Protein 3TVQ (pdb70)

Structure (mmCIF, N/CA/C/O backbone):
data_3TVQ
#
_entry.id   3TVQ
#
_cell.length_a   72.455
_cell.length_b   105.011
_cell.length_c   51.088
_cell.angle_alpha   90.00
_cell.angle_beta   90.00
_cell.angle_gamma   90.00
#
_symmetry.space_group_name_H-M   'C 2 2 21'
#
loop_
_entity.id
_entity.type
_entity.pdbx_description
1 polymer 'Multifunctional cyclase-dehydratase-3-O-methyl transferase tcmN'
2 non-polymer (2R,3R)-2-(3,4-DIHYDROXYPHENYL)-3,5,7-TRIHYDROXY-2,3-DIHYDRO-4H-CHROMEN-4-ONE
3 water water
#
loop_
_atom_site.group_PDB
_atom_site.id
_atom_site.type_symbol
_atom_site.label_atom_id
_atom_site.label_alt_id
_atom_site.label_comp_id
_atom_site.label_asym_id
_atom_site.label_entity_id
_atom_site.label_seq_id
_atom_site.pdbx_PDB_ins_code
_atom_site.Cartn_x
_atom_site.Cartn_y
_atom_site.Cartn_z
_atom_site.occupancy
_atom_site.B_iso_or_equiv
_atom_site.auth_seq_id
_atom_site.auth_comp_id
_atom_site.auth_asym_id
_atom_site.auth_atom_id
_atom_site.pdbx_PDB_model_num
ATOM 1 N N . MET A 1 1 ? 58.618 9.041 44.566 1.00 56.94 1 MET A N 1
ATOM 2 C CA . MET A 1 1 ? 57.212 9.380 44.205 1.00 56.47 1 MET A CA 1
ATOM 3 C C . MET A 1 1 ? 57.144 9.966 42.797 1.00 54.07 1 MET A C 1
ATOM 4 O O . MET A 1 1 ? 56.342 9.528 41.970 1.00 54.84 1 MET A O 1
ATOM 9 N N . ALA A 1 2 ? 57.991 10.956 42.532 1.00 49.65 2 ALA A N 1
ATOM 10 C CA . ALA A 1 2 ? 58.034 11.603 41.225 1.00 45.09 2 ALA A CA 1
ATOM 11 C C . ALA A 1 2 ? 59.451 11.555 40.664 1.00 41.41 2 ALA A C 1
ATOM 12 O O . ALA A 1 2 ? 60.399 11.235 41.383 1.00 41.81 2 ALA A O 1
ATOM 14 N N . ALA A 1 3 ? 59.592 11.874 39.381 1.00 35.64 3 ALA A N 1
ATOM 15 C CA . ALA A 1 3 ? 60.896 11.863 38.728 1.00 31.07 3 ALA A CA 1
ATOM 16 C C . ALA A 1 3 ? 61.288 13.270 38.285 1.00 26.97 3 ALA A C 1
ATOM 17 O O . ALA A 1 3 ? 60.430 14.106 38.019 1.00 25.17 3 ALA A O 1
ATOM 19 N N . ARG A 1 4 ? 62.589 13.526 38.196 1.00 25.87 4 ARG A N 1
ATOM 20 C CA . ARG A 1 4 ? 63.061 14.8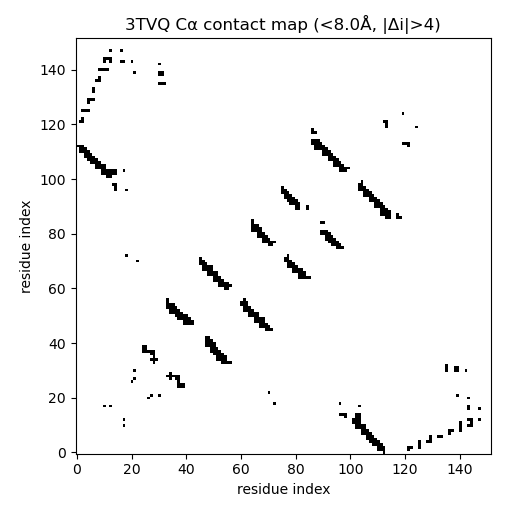48 37.805 1.00 25.20 4 ARG A CA 1
ATOM 21 C C . ARG A 1 4 ? 64.455 14.820 37.198 1.00 22.85 4 ARG A C 1
ATOM 22 O O . ARG A 1 4 ? 65.299 14.010 37.585 1.00 21.47 4 ARG A O 1
ATOM 30 N N . THR A 1 5 ? 64.682 15.698 36.225 1.00 20.19 5 THR A N 1
ATOM 31 C CA . THR A 1 5 ? 65.991 15.828 35.599 1.00 18.91 5 THR A CA 1
ATOM 32 C C . THR A 1 5 ? 66.337 17.307 35.751 1.00 18.58 5 THR A C 1
ATOM 33 O O . THR A 1 5 ? 65.446 18.160 35.790 1.00 18.69 5 THR A O 1
ATOM 37 N N . ASP A 1 6 ? 67.625 17.611 35.849 1.00 17.79 6 ASP A N 1
ATOM 38 C CA . ASP A 1 6 ? 68.069 18.984 36.028 1.00 18.84 6 ASP A CA 1
ATOM 39 C C . ASP A 1 6 ? 69.460 19.069 35.420 1.00 19.07 6 ASP A C 1
ATOM 40 O O . ASP A 1 6 ? 70.431 18.591 36.012 1.00 18.22 6 ASP A O 1
ATOM 45 N N . ASN A 1 7 ? 69.546 19.668 34.237 1.00 17.58 7 ASN A N 1
ATOM 46 C CA . ASN A 1 7 ? 70.816 19.796 33.533 1.00 17.78 7 ASN A CA 1
ATOM 47 C C . ASN A 1 7 ? 71.090 21.216 33.083 1.00 16.18 7 ASN A C 1
ATOM 48 O O . ASN A 1 7 ? 70.183 21.931 32.665 1.00 16.56 7 ASN A O 1
ATOM 53 N N . SER A 1 8 ? 72.354 21.611 33.150 1.00 16.73 8 SER A N 1
ATOM 54 C CA . SER A 1 8 ? 72.749 22.952 32.754 1.00 17.68 8 SER A CA 1
ATOM 55 C C . SER A 1 8 ? 73.951 22.928 31.827 1.00 16.06 8 SER A C 1
ATOM 56 O O . SER A 1 8 ? 74.720 21.968 31.799 1.00 18.74 8 SER A O 1
ATOM 59 N N . ILE A 1 9 ? 74.100 23.996 31.056 1.00 16.10 9 ILE A N 1
ATOM 60 C CA . ILE A 1 9 ? 75.247 24.136 30.174 1.00 15.87 9 ILE A CA 1
ATOM 61 C C . ILE A 1 9 ? 75.403 25.616 29.878 1.00 15.71 9 ILE A C 1
ATOM 62 O O . ILE A 1 9 ? 74.424 26.359 29.849 1.00 16.89 9 ILE A O 1
ATOM 67 N N . VAL A 1 10 ? 76.639 26.054 29.686 1.00 15.63 10 VAL A N 1
ATOM 68 C CA . VAL A 1 10 ? 76.879 27.452 29.371 1.00 15.57 10 VAL A CA 1
ATOM 69 C C . VAL A 1 10 ? 77.162 27.564 27.880 1.00 15.15 10 VAL A C 1
ATOM 70 O O . VAL A 1 10 ? 77.993 26.831 27.344 1.00 17.47 10 VAL A O 1
ATOM 74 N N . VAL A 1 11 ? 76.435 28.454 27.212 1.00 15.10 11 VAL A N 1
ATOM 75 C CA . VAL A 1 11 ? 76.630 28.696 25.784 1.00 15.43 11 VAL A CA 1
ATOM 76 C C . VAL A 1 11 ? 77.373 30.025 25.682 1.00 16.38 11 VAL A C 1
ATOM 77 O O . VAL A 1 11 ? 76.918 31.042 26.208 1.00 17.06 11 VAL A O 1
ATOM 81 N N . ASN A 1 12 ? 78.527 30.018 25.024 1.00 17.38 12 ASN A N 1
ATOM 82 C CA . ASN A 1 12 ? 79.310 31.243 24.892 1.00 18.92 12 ASN A CA 1
ATOM 83 C C . ASN A 1 12 ? 78.732 32.170 23.824 1.00 18.69 12 ASN A C 1
ATOM 84 O O . ASN A 1 12 ? 79.328 32.379 22.764 1.00 19.64 12 ASN A O 1
ATOM 89 N N . ALA A 1 13 ? 77.557 32.717 24.117 1.00 19.51 13 ALA A N 1
ATOM 90 C CA . ALA A 1 13 ? 76.863 33.628 23.214 1.00 18.99 13 ALA A CA 1
ATOM 91 C C . ALA A 1 13 ? 75.887 34.464 24.035 1.00 19.15 13 ALA A C 1
ATOM 92 O O . ALA A 1 13 ? 75.524 34.080 25.146 1.00 19.72 13 ALA A O 1
ATOM 94 N N . PRO A 1 14 ? 75.457 35.620 23.499 1.00 20.80 14 PRO A N 1
ATOM 95 C CA . PRO A 1 14 ? 74.519 36.519 24.182 1.00 19.40 14 PRO A CA 1
ATOM 96 C C . PRO A 1 14 ? 73.136 35.907 24.373 1.00 19.62 14 PRO A C 1
ATOM 97 O O . PRO A 1 14 ? 72.726 35.013 23.626 1.00 16.59 14 PRO A O 1
ATOM 101 N N . PHE A 1 15 ? 72.412 36.407 25.369 1.00 17.94 15 PHE A N 1
ATOM 102 C CA . PHE A 1 15 ? 71.075 35.911 25.652 1.00 18.57 15 PHE A CA 1
ATOM 103 C C . PHE A 1 15 ? 70.153 35.926 24.443 1.00 17.64 15 PHE A C 1
ATOM 104 O O . PHE A 1 15 ? 69.498 34.929 24.151 1.00 17.42 15 PHE A O 1
ATOM 112 N N . GLU A 1 16 ? 70.092 37.062 23.753 1.00 17.50 16 GLU A N 1
ATOM 113 C CA . GLU A 1 16 ? 69.215 37.216 22.597 1.00 17.91 16 GLU A CA 1
ATOM 114 C C . GLU A 1 16 ? 69.330 36.062 21.605 1.00 17.86 16 GLU A C 1
ATOM 115 O O . GLU A 1 16 ? 68.323 35.469 21.217 1.00 16.83 16 GLU A O 1
ATOM 121 N N . LEU A 1 17 ? 70.555 35.740 21.200 1.00 17.69 17 LEU A N 1
ATOM 122 C CA . LEU A 1 17 ? 70.767 34.656 20.251 1.00 16.93 17 LEU A CA 1
ATOM 123 C C . LEU A 1 17 ? 70.394 33.301 20.839 1.00 14.99 17 LEU A C 1
ATOM 124 O O . LEU A 1 17 ? 69.701 32.520 20.201 1.00 16.27 17 LEU A O 1
ATOM 129 N N . VAL A 1 18 ? 70.856 33.023 22.053 1.00 14.90 18 VAL A N 1
ATOM 130 C CA . VAL A 1 18 ? 70.563 31.747 22.702 1.00 14.17 18 VAL A CA 1
ATOM 131 C C . VAL A 1 18 ? 69.052 31.573 22.823 1.00 15.72 18 VAL A C 1
ATOM 132 O O . VAL A 1 18 ? 68.516 30.497 22.545 1.00 14.52 18 VAL A O 1
ATOM 136 N N . TRP A 1 19 ? 68.366 32.645 23.215 1.00 14.60 19 TRP A N 1
ATOM 137 C CA . TRP A 1 19 ? 66.915 32.607 23.353 1.00 14.61 19 TRP A CA 1
ATOM 138 C C . TRP A 1 19 ? 66.215 32.402 22.010 1.00 14.17 19 TRP A C 1
ATOM 139 O O . TRP A 1 19 ? 65.337 31.545 21.884 1.00 14.63 19 TRP A O 1
ATOM 150 N N . ASP A 1 20 ? 66.600 33.181 21.002 1.00 14.94 20 ASP A N 1
ATOM 151 C CA . ASP A 1 20 ? 65.964 33.071 19.690 1.00 15.73 20 ASP A CA 1
ATOM 152 C C . ASP A 1 20 ? 66.151 31.716 19.007 1.00 14.36 20 ASP A C 1
ATOM 153 O O . ASP A 1 20 ? 65.229 31.206 18.373 1.00 14.43 20 ASP A O 1
ATOM 158 N N . VAL A 1 21 ? 67.339 31.138 19.127 1.00 13.07 21 VAL A N 1
ATOM 159 C CA . VAL A 1 21 ? 67.594 29.834 18.522 1.00 12.78 21 VAL A CA 1
ATOM 160 C C . VAL A 1 21 ? 66.802 28.727 19.223 1.00 14.02 21 VAL A C 1
ATOM 161 O O . VAL A 1 21 ? 66.078 27.969 18.577 1.00 13.33 21 VAL A O 1
ATOM 165 N N . THR A 1 22 ? 66.931 28.641 20.546 1.00 13.21 22 THR A N 1
ATOM 166 C CA . THR A 1 22 ? 66.256 27.586 21.296 1.00 12.60 22 THR A CA 1
ATOM 167 C C . THR A 1 22 ? 64.735 27.649 21.318 1.00 12.48 22 THR A C 1
ATOM 168 O O . THR A 1 22 ? 64.076 26.634 21.554 1.00 14.57 22 THR A O 1
ATOM 172 N N . ASN A 1 23 ? 64.170 28.823 21.061 1.00 13.03 23 ASN A N 1
ATOM 173 C CA . ASN A 1 23 ? 62.718 28.952 21.050 1.00 13.95 23 ASN A CA 1
ATOM 174 C C . ASN A 1 23 ? 62.108 28.966 19.652 1.00 15.28 23 ASN A C 1
ATOM 175 O O . ASN A 1 23 ? 60.914 29.230 19.480 1.00 17.28 23 ASN A O 1
ATOM 180 N N . ASP A 1 24 ? 62.933 28.672 18.654 1.00 15.32 24 ASP A N 1
ATOM 181 C CA . ASP A 1 24 ? 62.469 28.609 17.275 1.00 15.30 24 ASP A CA 1
ATOM 182 C C . ASP A 1 24 ? 61.980 27.176 17.051 1.00 15.52 24 ASP A C 1
ATOM 183 O O . ASP A 1 24 ? 62.728 26.317 16.594 1.00 14.98 24 ASP A O 1
ATOM 188 N N . ILE A 1 25 ? 60.719 26.922 17.385 1.00 14.88 25 ILE A N 1
ATOM 189 C CA . ILE A 1 25 ? 60.157 25.579 17.253 1.00 15.40 25 ILE A CA 1
ATOM 190 C C . ILE A 1 25 ? 60.358 24.951 15.873 1.00 16.10 25 ILE A C 1
ATOM 191 O O . ILE A 1 25 ? 60.701 23.774 15.765 1.00 16.35 25 ILE A O 1
ATOM 196 N N . GLU A 1 26 ? 60.141 25.735 14.824 1.00 16.62 26 GLU A N 1
ATOM 197 C CA . GLU A 1 26 ? 60.292 25.241 13.464 1.00 18.33 26 GLU A CA 1
ATOM 198 C C . GLU A 1 26 ? 61.680 24.685 13.183 1.00 16.54 26 GLU A C 1
ATOM 199 O O . GLU A 1 26 ? 61.848 23.876 12.278 1.00 17.83 26 GLU A O 1
ATOM 205 N N . ALA A 1 27 ? 62.667 25.113 13.963 1.00 15.39 27 ALA A N 1
ATOM 206 C CA . ALA A 1 27 ? 64.032 24.637 13.772 1.00 13.73 27 ALA A CA 1
ATOM 207 C C . ALA A 1 27 ? 64.356 23.433 14.651 1.00 13.60 27 ALA A C 1
ATOM 208 O O . ALA A 1 27 ? 65.446 22.880 14.568 1.00 13.86 27 ALA A O 1
ATOM 210 N N . TRP A 1 28 ? 63.416 23.010 15.488 1.00 13.23 28 TRP A N 1
ATOM 211 C CA . TRP A 1 28 ? 63.708 21.891 16.371 1.00 13.92 28 TRP A CA 1
ATOM 212 C C . TRP A 1 28 ? 64.197 20.606 15.689 1.00 13.95 28 TRP A C 1
ATOM 213 O O . TRP A 1 28 ? 65.021 19.894 16.253 1.00 15.08 28 TRP A O 1
ATOM 224 N N . PRO A 1 29 ? 63.713 20.293 14.474 1.00 13.44 29 PRO A N 1
ATOM 225 C CA . PRO A 1 29 ? 64.216 19.057 13.854 1.00 13.90 29 PRO A CA 1
ATOM 226 C C . PRO A 1 29 ? 65.713 19.152 13.533 1.00 14.16 29 PRO A C 1
ATOM 227 O O . PRO A 1 29 ? 66.386 18.134 13.351 1.00 15.15 29 PRO A O 1
ATOM 231 N N . GLU A 1 30 ? 66.233 20.374 13.461 1.00 14.00 30 GLU A N 1
ATOM 232 C CA . GLU A 1 30 ? 67.657 20.557 13.189 1.00 14.90 30 GLU A CA 1
ATOM 233 C C . GLU A 1 30 ? 68.448 20.692 14.487 1.00 15.97 30 GLU A C 1
ATOM 234 O O . GLU A 1 30 ? 69.626 20.338 14.545 1.00 20.97 30 GLU A O 1
ATOM 240 N N . LEU A 1 31 ? 67.802 21.202 15.530 1.00 14.97 31 LEU A N 1
ATOM 241 C CA . LEU A 1 31 ? 68.473 21.389 16.815 1.00 15.72 31 LEU A CA 1
ATOM 242 C C . LEU A 1 31 ? 68.512 20.125 17.668 1.00 15.33 31 LEU A C 1
ATOM 243 O O . LEU A 1 31 ? 69.509 19.855 18.337 1.00 15.97 31 LEU A O 1
ATOM 248 N N . PHE A 1 32 ? 67.420 19.364 17.641 1.00 14.81 32 PHE A N 1
ATOM 249 C CA . PHE A 1 32 ? 67.288 18.138 18.431 1.00 15.52 32 PHE A CA 1
ATOM 250 C C . PHE A 1 32 ? 67.413 16.886 17.575 1.00 17.89 32 PHE A C 1
ATOM 251 O O . PHE A 1 32 ? 66.657 16.700 16.624 1.00 17.92 32 PHE A O 1
ATOM 259 N N . SER A 1 33 ? 68.343 16.010 17.936 1.00 19.96 33 SER A N 1
ATOM 260 C CA . SER A 1 33 ? 68.565 14.791 17.168 1.00 21.31 33 SER A CA 1
ATOM 261 C C . SER A 1 33 ? 67.372 13.838 17.097 1.00 20.78 33 SER A C 1
ATOM 262 O O . SER A 1 33 ? 67.239 13.089 16.129 1.00 22.09 33 SER A O 1
ATOM 265 N N . GLU A 1 34 ? 66.504 13.871 18.103 1.00 18.09 34 GLU A N 1
ATOM 266 C CA . GLU A 1 34 ? 65.354 12.971 18.141 1.00 19.71 34 GLU A CA 1
ATOM 267 C C . GLU A 1 34 ? 64.061 13.464 17.483 1.00 16.79 34 GLU A C 1
ATOM 268 O O . GLU A 1 34 ? 63.137 12.675 17.279 1.00 16.65 34 GLU A O 1
ATOM 274 N N . TYR A 1 35 ? 63.976 14.749 17.146 1.00 15.63 35 TYR A N 1
ATOM 275 C CA . TYR A 1 35 ? 62.747 15.267 16.543 1.00 14.49 35 TYR A CA 1
ATOM 276 C C . TYR A 1 35 ? 62.730 15.351 15.020 1.00 15.51 35 TYR A C 1
ATOM 277 O O . TYR A 1 35 ? 63.533 16.056 14.409 1.00 17.06 35 TYR A O 1
ATOM 286 N N . ALA A 1 36 ? 61.789 14.637 14.410 1.00 14.62 36 ALA A N 1
ATOM 287 C CA . ALA A 1 36 ? 61.659 14.644 12.960 1.00 15.39 36 ALA A CA 1
ATOM 288 C C . ALA A 1 36 ? 60.779 15.792 12.495 1.00 15.87 36 ALA A C 1
ATOM 289 O O . ALA A 1 36 ? 61.025 16.394 11.447 1.00 17.36 36 ALA A O 1
ATOM 291 N N . GLU A 1 37 ? 59.749 16.085 13.285 1.00 15.76 37 GLU A N 1
ATOM 292 C CA . GLU A 1 37 ? 58.801 17.139 12.969 1.00 17.12 37 GLU A CA 1
ATOM 293 C C . GLU A 1 37 ? 58.421 17.931 14.207 1.00 16.23 37 GLU A C 1
ATOM 294 O O . GLU A 1 37 ? 58.318 17.382 15.302 1.00 17.61 37 GLU A O 1
ATOM 300 N N . ALA A 1 38 ? 58.209 19.229 14.014 1.00 17.74 38 ALA A N 1
ATOM 301 C CA . ALA A 1 38 ? 57.802 20.128 15.082 1.00 17.71 38 ALA A CA 1
ATOM 302 C C . ALA A 1 38 ? 56.924 21.178 14.411 1.00 19.70 38 ALA A C 1
ATOM 303 O O . ALA A 1 38 ? 57.399 21.947 13.575 1.00 20.08 38 ALA A O 1
ATOM 305 N N . GLU A 1 39 ? 55.645 21.201 14.773 1.00 20.94 39 GLU A N 1
ATOM 306 C CA . GLU A 1 39 ? 54.697 22.138 14.176 1.00 22.97 39 GLU A CA 1
ATOM 307 C C . GLU A 1 39 ? 53.810 22.862 15.186 1.00 23.78 39 GLU A C 1
ATOM 308 O O . GLU A 1 39 ? 53.137 22.232 16.000 1.00 22.13 39 GLU A O 1
ATOM 314 N N . ILE A 1 40 ? 53.813 24.190 15.132 1.00 23.68 40 ILE A N 1
ATOM 315 C CA . ILE A 1 40 ? 52.976 24.977 16.029 1.00 24.21 40 ILE A CA 1
ATOM 316 C C . ILE A 1 40 ? 51.552 24.868 15.500 1.00 25.22 40 ILE A C 1
ATOM 317 O O . ILE A 1 40 ? 51.260 25.319 14.393 1.00 24.36 40 ILE A O 1
ATOM 322 N N . LEU A 1 41 ? 50.676 24.263 16.297 1.00 26.44 41 LEU A N 1
ATOM 323 C CA . LEU A 1 41 ? 49.285 24.057 15.913 1.00 27.18 41 LEU A CA 1
ATOM 324 C C . LEU A 1 41 ? 48.400 25.276 16.111 1.00 29.34 41 LEU A C 1
ATOM 325 O O . LEU A 1 41 ? 47.563 25.586 15.264 1.00 30.51 41 LEU A O 1
ATOM 330 N N . ARG A 1 42 ? 48.580 25.960 17.234 1.00 32.68 42 ARG A N 1
ATOM 331 C CA . ARG A 1 42 ? 47.775 27.132 17.540 1.00 36.33 42 ARG A CA 1
ATOM 332 C C . ARG A 1 42 ? 48.438 27.935 18.643 1.00 39.79 42 ARG A C 1
ATOM 333 O O . ARG A 1 42 ? 49.399 27.479 19.263 1.00 39.20 42 ARG A O 1
ATOM 341 N N . GLN A 1 43 ? 47.918 29.129 18.898 1.00 44.25 43 GLN A N 1
ATOM 342 C CA . GLN A 1 43 ? 48.487 29.978 19.930 1.00 49.56 43 GLN A CA 1
ATOM 343 C C . GLN A 1 43 ? 47.470 30.909 20.570 1.00 51.81 43 GLN A C 1
ATOM 344 O O . GLN A 1 43 ? 46.655 31.526 19.886 1.00 52.29 43 GLN A O 1
ATOM 350 N N . ASP A 1 44 ? 47.525 30.996 21.894 1.00 54.51 44 ASP A N 1
ATOM 351 C CA . ASP A 1 44 ? 46.62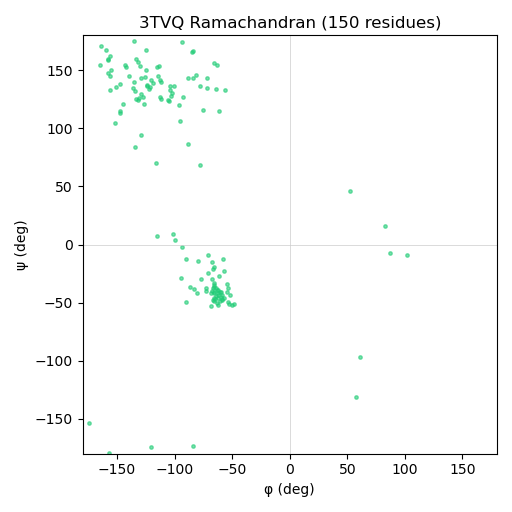2 31.858 22.641 1.00 56.75 44 ASP A CA 1
ATOM 352 C C . ASP A 1 44 ? 47.425 32.944 23.348 1.00 56.66 44 ASP A C 1
ATOM 353 O O . ASP A 1 44 ? 47.562 32.938 24.570 1.00 57.09 44 ASP A O 1
ATOM 358 N N . GLY A 1 45 ? 47.964 33.869 22.560 1.00 56.54 45 GLY A N 1
ATOM 359 C CA . GLY A 1 45 ? 48.746 34.958 23.113 1.00 55.70 45 GLY A CA 1
ATOM 360 C C . GLY A 1 45 ? 49.987 34.512 23.863 1.00 55.46 45 GLY A C 1
ATOM 361 O O . GLY A 1 45 ? 51.033 34.263 23.260 1.00 56.21 45 GLY A O 1
ATOM 362 N N . ASP A 1 46 ? 49.868 34.408 25.183 1.00 54.07 46 ASP A N 1
ATOM 363 C CA . ASP A 1 46 ? 50.983 34.006 26.033 1.00 52.22 46 ASP A CA 1
ATOM 364 C C . ASP A 1 46 ? 51.652 32.698 25.608 1.00 48.99 46 ASP A C 1
ATOM 365 O O . ASP A 1 46 ? 52.875 32.642 25.458 1.00 49.53 46 ASP A O 1
ATOM 370 N N . GLY A 1 47 ? 50.858 31.650 25.414 1.00 44.21 47 GLY A N 1
ATOM 371 C CA . GLY A 1 47 ? 51.426 30.374 25.019 1.00 37.33 47 GLY A CA 1
ATOM 372 C C . GLY A 1 47 ? 50.914 29.837 23.699 1.00 33.53 47 GLY A C 1
ATOM 373 O O . GLY A 1 47 ? 50.172 30.506 22.981 1.00 32.53 47 GLY A O 1
ATOM 374 N N . PHE A 1 48 ? 51.322 28.615 23.371 1.00 28.37 48 PHE A N 1
ATOM 375 C CA . PHE A 1 48 ? 50.896 27.978 22.135 1.00 25.12 48 PHE A CA 1
ATOM 376 C C . PHE A 1 48 ? 50.994 26.469 22.286 1.00 23.92 48 PHE A C 1
ATOM 377 O O . PHE A 1 48 ? 51.653 25.978 23.199 1.00 24.23 48 PHE A O 1
ATOM 385 N N . ASP A 1 49 ? 50.315 25.745 21.404 1.00 22.69 49 ASP A N 1
ATOM 386 C CA . ASP A 1 49 ? 50.350 24.288 21.418 1.00 21.32 49 ASP A CA 1
ATOM 387 C C . ASP A 1 49 ? 51.084 23.853 20.160 1.00 19.96 49 ASP A C 1
ATOM 388 O O . ASP A 1 49 ? 50.904 24.442 19.092 1.00 20.61 49 ASP A O 1
ATOM 393 N N . PHE A 1 50 ? 51.923 22.832 20.271 1.00 19.76 50 PHE A N 1
ATOM 394 C CA . PHE A 1 50 ? 52.632 22.354 19.098 1.00 19.21 50 PHE A CA 1
ATOM 395 C C . PHE A 1 50 ? 52.768 20.840 19.101 1.00 18.60 50 PHE A C 1
ATOM 396 O O . PHE A 1 50 ? 52.752 20.203 20.153 1.00 20.29 50 PHE A O 1
ATOM 404 N N . ARG A 1 51 ? 52.874 20.280 17.904 1.00 18.35 51 ARG A N 1
ATOM 405 C CA . ARG A 1 51 ? 52.993 18.844 17.702 1.00 18.53 51 ARG A CA 1
ATOM 406 C C . ARG A 1 51 ? 54.439 18.434 17.452 1.00 17.79 51 ARG A C 1
ATOM 407 O O . ARG A 1 51 ? 55.157 19.091 16.703 1.00 18.54 51 ARG A O 1
ATOM 415 N N . LEU A 1 52 ? 54.857 17.344 18.086 1.00 17.02 52 LEU A N 1
ATOM 416 C CA . LEU A 1 52 ? 56.208 16.827 17.904 1.00 17.43 52 LEU A CA 1
ATOM 417 C C . LEU A 1 52 ? 56.113 15.378 17.454 1.00 17.15 52 LEU A C 1
ATOM 418 O O . LEU A 1 52 ? 55.293 14.618 17.966 1.00 18.73 52 LEU A O 1
ATOM 423 N N . LYS A 1 53 ? 56.934 15.007 16.479 1.00 16.51 53 LYS A N 1
ATOM 424 C CA . LYS A 1 53 ? 56.980 13.631 15.995 1.00 16.37 53 LYS A CA 1
ATOM 425 C C . LYS A 1 53 ? 58.461 13.271 15.990 1.00 15.51 53 LYS A C 1
ATOM 426 O O . LYS A 1 53 ? 59.276 13.973 15.398 1.00 15.38 53 LYS A O 1
ATOM 432 N N . THR A 1 54 ? 58.815 12.177 16.653 1.00 16.24 54 THR A N 1
ATOM 433 C CA . THR A 1 54 ? 60.215 11.796 16.736 1.00 14.96 54 THR A CA 1
ATOM 434 C C . THR A 1 54 ? 60.712 10.981 15.558 1.00 16.77 54 THR A C 1
ATOM 435 O O . THR A 1 54 ? 59.932 10.483 14.744 1.00 16.52 54 THR A O 1
ATOM 439 N N . ARG A 1 55 ? 62.033 10.880 15.466 1.00 15.95 55 ARG A N 1
ATOM 440 C CA . ARG A 1 55 ? 62.650 10.041 14.460 1.00 17.07 55 ARG A CA 1
ATOM 441 C C . ARG A 1 55 ? 62.588 8.687 15.174 1.00 16.67 55 ARG A C 1
ATOM 442 O O . ARG A 1 55 ? 62.307 8.630 16.370 1.00 17.48 55 ARG A O 1
ATOM 450 N N . PRO A 1 56 ? 62.818 7.582 14.456 1.00 17.22 56 PRO A N 1
ATOM 451 C CA . PRO A 1 56 ? 62.774 6.266 15.107 1.00 17.27 56 PRO A CA 1
ATOM 452 C C . PRO A 1 56 ? 63.753 6.242 16.280 1.00 17.49 56 PRO A C 1
ATOM 453 O O . PRO A 1 56 ? 64.898 6.662 16.131 1.00 17.51 56 PRO A O 1
ATOM 457 N N . ASP A 1 57 ? 63.318 5.748 17.437 1.00 17.53 57 ASP A N 1
ATOM 458 C CA . ASP A 1 57 ? 64.205 5.709 18.593 1.00 18.42 57 ASP A CA 1
ATOM 459 C C . ASP A 1 57 ? 65.124 4.489 18.614 1.00 19.67 57 ASP A C 1
ATOM 460 O O . ASP A 1 57 ? 65.175 3.716 17.655 1.00 20.22 57 ASP A O 1
ATOM 465 N N . ALA A 1 58 ? 65.849 4.328 19.717 1.00 20.22 58 ALA A N 1
ATOM 466 C CA . ALA A 1 58 ? 66.790 3.224 19.878 1.00 22.40 58 ALA A CA 1
ATOM 467 C C . ALA A 1 58 ? 66.148 1.850 19.736 1.00 22.77 58 ALA A C 1
ATOM 468 O O . ALA A 1 58 ? 66.853 0.845 19.623 1.00 23.16 58 ALA A O 1
ATOM 470 N N 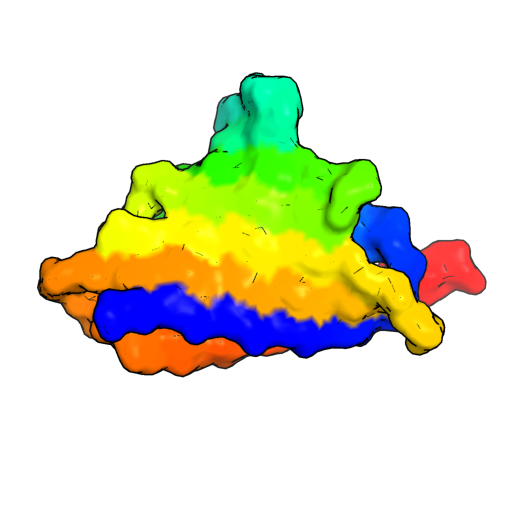. ASN A 1 59 ? 64.816 1.804 19.738 1.00 20.78 59 ASN A N 1
ATOM 471 C CA . ASN A 1 59 ? 64.097 0.541 19.606 1.00 21.49 59 ASN A CA 1
ATOM 472 C C . ASN A 1 59 ? 63.285 0.480 18.316 1.00 21.06 59 ASN A C 1
ATOM 473 O O . ASN A 1 59 ? 62.508 -0.457 18.103 1.00 21.06 59 ASN A O 1
ATOM 478 N N . GLY A 1 60 ? 63.467 1.488 17.465 1.00 17.93 60 GLY A N 1
ATOM 479 C CA . GLY A 1 60 ? 62.766 1.540 16.191 1.00 20.32 60 GLY A CA 1
ATOM 480 C C . GLY A 1 60 ? 61.354 2.094 16.261 1.00 20.77 60 GLY A C 1
ATOM 481 O O . GLY A 1 60 ? 60.575 1.935 15.321 1.00 22.92 60 GLY A O 1
ATOM 482 N N . ARG A 1 61 ? 61.026 2.756 17.364 1.00 18.53 61 ARG A N 1
ATOM 483 C CA . ARG A 1 61 ? 59.691 3.308 17.567 1.00 19.39 61 ARG A CA 1
ATOM 484 C C . ARG A 1 61 ? 59.620 4.819 17.367 1.00 18.76 61 ARG A C 1
ATOM 485 O O . ARG A 1 61 ? 60.482 5.563 17.835 1.00 19.22 61 ARG A O 1
ATOM 493 N N . VAL A 1 62 ? 58.578 5.256 16.671 1.00 18.58 62 VAL A N 1
ATOM 494 C CA . VAL A 1 62 ? 58.346 6.675 16.427 1.00 18.91 62 VAL A CA 1
ATOM 495 C C . VAL A 1 62 ? 57.250 7.115 17.385 1.00 19.40 62 VAL A C 1
ATOM 496 O O . VAL A 1 62 ? 56.206 6.467 17.468 1.00 19.89 62 VAL A O 1
ATOM 500 N N . TRP A 1 63 ? 57.481 8.208 18.109 1.00 19.84 63 TRP A N 1
ATOM 501 C CA . TRP A 1 63 ? 56.485 8.717 19.047 1.00 19.38 63 TRP A CA 1
ATOM 502 C C . TRP A 1 63 ? 55.970 10.077 18.575 1.00 20.43 63 TRP A C 1
ATOM 503 O O . TRP A 1 63 ? 56.673 10.802 17.873 1.00 17.71 63 TRP A O 1
ATOM 514 N N . GLU A 1 64 ? 54.741 10.420 18.954 1.00 20.80 64 GLU A N 1
ATOM 515 C CA . GLU A 1 64 ? 54.158 11.699 18.551 1.00 21.93 64 GLU A CA 1
ATOM 516 C C . GLU A 1 64 ? 53.230 12.223 19.638 1.00 22.85 64 GLU A C 1
ATOM 517 O O . GLU A 1 64 ? 52.457 11.466 20.218 1.00 24.19 64 GLU A O 1
ATOM 523 N N . TRP A 1 65 ? 53.301 13.522 19.911 1.00 20.89 65 TRP A N 1
ATOM 524 C CA . TRP A 1 65 ? 52.460 14.106 20.945 1.00 20.51 65 TRP A CA 1
ATOM 525 C C . TRP A 1 65 ? 52.308 15.610 20.773 1.00 19.24 65 TRP A C 1
ATOM 526 O O . TRP A 1 65 ? 53.022 16.231 19.984 1.00 20.00 65 TRP A O 1
ATOM 537 N N . VAL A 1 66 ? 51.358 16.177 21.510 1.00 19.39 66 VAL A N 1
ATOM 538 C CA . VAL A 1 66 ? 51.096 17.614 21.498 1.00 19.05 66 VAL A CA 1
ATOM 539 C C . VAL A 1 66 ? 51.474 18.181 22.867 1.00 17.97 66 VAL A C 1
ATOM 540 O O . VAL A 1 66 ? 51.249 17.547 23.899 1.00 17.00 66 VAL A O 1
ATOM 544 N N . SER A 1 67 ? 52.058 19.371 22.879 1.00 17.81 67 SER A N 1
ATOM 545 C CA . SER A 1 67 ? 52.446 19.998 24.133 1.00 18.90 67 SER A CA 1
ATOM 546 C C . SER A 1 67 ? 52.021 21.458 24.160 1.00 19.00 67 SER A C 1
ATOM 547 O O . SER A 1 67 ? 51.758 22.056 23.117 1.00 18.86 67 SER A O 1
ATOM 550 N N . HIS A 1 68 ? 51.939 22.015 25.362 1.00 20.38 68 HIS A N 1
ATOM 551 C CA . HIS A 1 68 ? 51.583 23.418 25.540 1.00 20.05 68 HIS A CA 1
ATOM 552 C C . HIS A 1 68 ? 52.837 24.100 26.061 1.00 20.60 68 HIS A C 1
ATOM 553 O O . HIS A 1 68 ? 53.396 23.688 27.075 1.00 19.99 68 HIS A O 1
ATOM 560 N N . ARG A 1 69 ? 53.273 25.149 25.372 1.00 20.70 69 ARG A N 1
ATOM 561 C CA . ARG A 1 69 ? 54.488 25.848 25.754 1.00 21.56 69 ARG A CA 1
ATOM 562 C C . ARG A 1 69 ? 54.237 27.341 25.979 1.00 21.05 69 ARG A C 1
ATOM 563 O O . ARG A 1 69 ? 53.534 27.985 25.204 1.00 22.28 69 ARG A O 1
ATOM 571 N N . VAL A 1 70 ? 54.816 27.873 27.050 1.00 21.50 70 VAL A N 1
ATOM 572 C CA . VAL A 1 70 ? 54.651 29.280 27.394 1.00 22.10 70 VAL A CA 1
ATOM 573 C C . VAL A 1 70 ? 55.986 29.974 27.640 1.00 21.67 70 VAL A C 1
ATOM 574 O O . VAL A 1 70 ? 56.528 29.931 28.742 1.00 20.75 70 VAL A O 1
ATOM 578 N N . PRO A 1 71 ? 56.543 30.609 26.601 1.00 22.23 71 PRO A N 1
ATOM 579 C CA . PRO A 1 71 ? 57.818 31.306 26.763 1.00 21.56 71 PRO A CA 1
ATOM 580 C C . PRO A 1 71 ? 57.580 32.705 27.327 1.00 22.94 71 PRO A C 1
ATOM 581 O O . PRO A 1 71 ? 56.587 33.353 26.994 1.00 24.03 71 PRO A O 1
ATOM 585 N N . ASP A 1 72 ? 58.482 33.151 28.192 1.00 22.77 72 ASP A N 1
ATOM 586 C CA . ASP A 1 72 ? 58.390 34.477 28.790 1.00 23.25 72 ASP A CA 1
ATOM 587 C C . ASP A 1 72 ? 59.780 35.090 28.716 1.00 22.48 72 ASP A C 1
ATOM 588 O O . ASP A 1 72 ? 60.557 35.008 29.663 1.00 22.08 72 ASP A O 1
ATOM 593 N N . LYS A 1 73 ? 60.089 35.685 27.568 1.00 23.47 73 LYS A N 1
ATOM 594 C CA . LYS A 1 73 ? 61.391 36.296 27.337 1.00 24.46 73 LYS A CA 1
ATOM 595 C C . LYS A 1 73 ? 61.748 37.324 28.403 1.00 26.51 73 LYS A C 1
ATOM 596 O O . LYS A 1 73 ? 62.888 37.387 28.856 1.00 24.50 73 LYS A O 1
ATOM 602 N N . GLY A 1 74 ? 60.766 38.127 28.800 1.00 28.36 74 GLY A N 1
ATOM 603 C CA . GLY A 1 74 ? 61.007 39.132 29.819 1.00 28.43 74 GLY A CA 1
ATOM 604 C C . GLY A 1 74 ? 61.602 38.556 31.091 1.00 28.64 74 GLY A C 1
ATOM 605 O O . GLY A 1 74 ? 62.461 39.179 31.715 1.00 28.71 74 GLY A O 1
ATOM 606 N N . SER A 1 75 ? 61.155 37.363 31.478 1.00 26.67 75 SER A N 1
ATOM 607 C CA . SER A 1 75 ? 61.653 36.719 32.687 1.00 26.74 75 SER A CA 1
ATOM 608 C C . SER A 1 75 ? 62.706 35.661 32.375 1.00 25.32 75 SER A C 1
ATOM 609 O O . SER A 1 75 ? 63.189 34.970 33.271 1.00 25.33 75 SER A O 1
ATOM 612 N N . ARG A 1 76 ? 63.055 35.547 31.098 1.00 23.81 76 ARG A N 1
ATOM 613 C CA . ARG A 1 76 ? 64.059 34.589 30.654 1.00 22.99 76 ARG A CA 1
ATOM 614 C C . ARG A 1 76 ? 63.760 33.176 31.135 1.00 21.22 76 ARG A C 1
ATOM 615 O O . ARG A 1 76 ? 64.642 32.461 31.621 1.00 19.53 76 ARG A O 1
ATOM 623 N N . THR A 1 77 ? 62.504 32.778 30.975 1.00 21.57 77 THR A N 1
ATOM 624 C CA . THR A 1 77 ? 62.058 31.456 31.388 1.00 20.97 77 THR A CA 1
ATOM 625 C C . THR A 1 77 ? 61.036 30.892 30.405 1.00 19.57 77 THR A C 1
ATOM 626 O O . THR A 1 77 ? 60.357 31.637 29.703 1.00 19.25 77 THR A O 1
ATOM 630 N N . VAL A 1 78 ? 60.953 29.566 30.349 1.00 18.17 78 VAL A N 1
ATOM 631 C CA 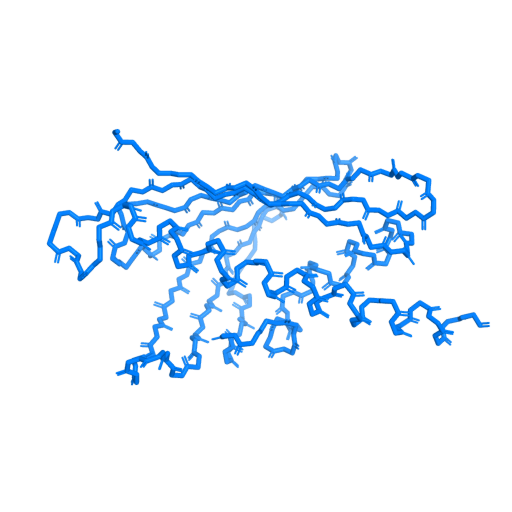. VAL A 1 78 ? 59.984 28.893 29.496 1.00 17.94 78 VAL A CA 1
ATOM 632 C C . VAL A 1 78 ? 59.359 27.757 30.296 1.00 18.95 78 VAL A C 1
ATOM 633 O O . VAL A 1 78 ? 60.062 27.005 30.968 1.00 18.91 78 VAL A O 1
ATOM 637 N N . ARG A 1 79 ? 58.036 27.649 30.217 1.00 18.89 79 ARG A N 1
ATOM 638 C CA . ARG A 1 79 ? 57.286 26.596 30.893 1.00 21.17 79 ARG A CA 1
ATOM 639 C C . ARG A 1 79 ? 56.542 25.803 29.835 1.00 17.93 79 ARG A C 1
ATOM 640 O O . ARG A 1 79 ? 56.039 26.371 28.871 1.00 20.78 79 ARG A O 1
ATOM 648 N N . ALA A 1 80 ? 56.463 24.490 30.012 1.00 19.74 80 ALA A N 1
ATOM 649 C CA . ALA A 1 80 ? 55.747 23.659 29.064 1.00 17.95 80 ALA A CA 1
ATOM 650 C C . ALA A 1 80 ? 55.310 22.345 29.698 1.00 16.40 80 ALA A C 1
ATOM 651 O O . ALA A 1 80 ? 55.851 21.921 30.719 1.00 20.20 80 ALA A O 1
ATOM 653 N N . HIS A 1 81 ? 54.311 21.715 29.094 1.00 19.07 81 HIS A N 1
ATOM 654 C CA . HIS A 1 81 ? 53.826 20.429 29.574 1.00 19.51 81 HIS A CA 1
ATOM 655 C C . HIS A 1 81 ? 53.160 19.679 28.429 1.00 18.70 81 HIS A C 1
ATOM 656 O O . HIS A 1 81 ? 52.633 20.281 27.495 1.00 18.34 81 HIS A O 1
ATOM 663 N N . ARG A 1 82 ? 53.210 18.357 28.485 1.00 18.80 82 ARG A N 1
ATOM 664 C CA . ARG A 1 82 ? 52.592 17.567 27.443 1.00 19.97 82 ARG A CA 1
ATOM 665 C C . ARG A 1 82 ? 51.097 17.529 27.663 1.00 20.18 82 ARG A C 1
ATOM 666 O O . ARG A 1 82 ? 50.634 17.374 28.794 1.00 21.13 82 ARG A O 1
ATOM 674 N N . VAL A 1 83 ? 50.351 17.698 26.580 1.00 20.40 83 VAL A N 1
ATOM 675 C CA . VAL A 1 83 ? 48.903 17.643 26.640 1.00 21.70 83 VAL A CA 1
ATOM 676 C C . VAL A 1 83 ? 48.585 16.168 26.402 1.00 22.72 83 VAL A C 1
ATOM 677 O O . VAL A 1 83 ? 47.823 15.566 27.153 1.00 24.25 83 VAL A O 1
ATOM 681 N N . GLU A 1 84 ? 49.179 15.591 25.358 1.00 22.29 84 GLU A N 1
ATOM 682 C CA . GLU A 1 84 ? 49.023 14.163 25.079 1.00 24.54 84 GLU A CA 1
ATOM 683 C C . GLU A 1 84 ? 50.272 13.595 25.748 1.00 25.66 84 GLU A C 1
ATOM 684 O O . GLU A 1 84 ? 51.381 13.758 25.238 1.00 26.06 84 GLU A O 1
ATOM 690 N N . THR A 1 85 ? 50.084 12.937 26.889 1.00 25.27 85 THR A N 1
ATOM 691 C CA . THR A 1 85 ? 51.193 12.421 27.686 1.00 24.55 85 THR A CA 1
ATOM 692 C C . THR A 1 85 ? 51.888 11.117 27.294 1.00 25.26 85 THR A C 1
ATOM 693 O O . THR A 1 85 ? 52.973 10.825 27.799 1.00 24.75 85 THR A O 1
ATOM 697 N N . GLY A 1 86 ? 51.283 10.337 26.406 1.00 25.25 86 GLY A N 1
ATOM 698 C CA . GLY A 1 86 ? 51.900 9.086 25.999 1.00 25.44 86 GLY A CA 1
ATOM 699 C C . GLY A 1 86 ? 52.163 8.171 27.180 1.00 24.38 86 GLY A C 1
ATOM 700 O O . GLY A 1 86 ? 51.271 7.960 28.001 1.00 26.23 86 GLY A O 1
ATOM 701 N N . PRO A 1 87 ? 53.382 7.617 27.308 1.00 23.08 87 PRO A N 1
ATOM 702 C CA . PRO A 1 87 ? 53.697 6.723 28.428 1.00 22.85 87 PRO A CA 1
ATOM 703 C C . PRO A 1 87 ? 53.815 7.432 29.779 1.00 21.88 87 PRO A C 1
ATOM 704 O O . PRO A 1 87 ? 53.908 6.783 30.819 1.00 22.79 87 PRO A O 1
ATOM 708 N N . PHE A 1 88 ? 53.809 8.763 29.754 1.00 21.92 88 PHE A N 1
ATOM 709 C CA . PHE A 1 88 ? 53.919 9.570 30.966 1.00 22.24 88 PHE A CA 1
ATOM 710 C C . PHE A 1 88 ? 52.562 9.863 31.598 1.00 23.18 88 PHE A C 1
ATOM 711 O O . PHE A 1 88 ? 51.576 10.073 30.892 1.00 23.99 88 PHE A O 1
ATOM 719 N N . ALA A 1 89 ? 52.522 9.886 32.927 1.00 23.53 89 ALA A N 1
ATOM 720 C CA . ALA A 1 89 ? 51.293 10.229 33.632 1.00 24.52 89 ALA A CA 1
ATOM 721 C C . ALA A 1 89 ? 51.184 11.736 33.394 1.00 23.39 89 ALA A C 1
ATOM 722 O O . ALA A 1 89 ? 50.099 12.281 33.199 1.00 23.75 89 ALA A O 1
ATOM 724 N N . TYR A 1 90 ? 52.343 12.390 33.402 1.00 23.06 90 TYR A N 1
ATOM 725 C CA . TYR A 1 90 ? 52.453 13.825 33.158 1.00 23.34 90 TYR A CA 1
ATOM 726 C C . TYR A 1 90 ? 53.915 14.154 32.874 1.00 22.10 90 TYR A C 1
ATOM 727 O O . TYR A 1 90 ? 54.816 13.428 33.299 1.00 21.69 90 TYR A O 1
ATOM 736 N N . MET A 1 91 ? 54.146 15.236 32.137 1.00 22.09 91 MET A N 1
ATOM 737 C CA . MET A 1 91 ? 55.503 15.656 31.795 1.00 21.42 91 MET A CA 1
ATOM 738 C C . MET A 1 91 ? 55.566 17.175 31.704 1.00 21.05 91 MET A C 1
ATOM 739 O O . MET A 1 91 ? 54.955 17.772 30.818 1.00 21.68 91 MET A O 1
ATOM 744 N N . ASN A 1 92 ? 56.309 17.781 32.628 1.00 19.74 92 ASN A N 1
ATOM 745 C CA . ASN A 1 92 ? 56.471 19.231 32.703 1.00 21.21 92 ASN A CA 1
ATOM 746 C C . ASN A 1 92 ? 57.914 19.634 32.418 1.00 19.76 92 ASN A C 1
ATOM 747 O O . ASN A 1 92 ? 58.858 18.934 32.795 1.00 21.73 92 ASN A O 1
ATOM 752 N N . LEU A 1 93 ? 58.066 20.784 31.774 1.00 19.74 93 LEU A N 1
ATOM 753 C CA . LEU A 1 93 ? 59.370 21.319 31.413 1.00 19.98 93 LEU A CA 1
ATOM 754 C C . LEU A 1 93 ? 59.528 22.740 31.939 1.00 18.49 93 LEU A C 1
ATOM 755 O O . LEU A 1 93 ? 58.568 23.505 31.974 1.00 18.67 93 LEU A O 1
ATOM 760 N N . HIS A 1 94 ? 60.739 23.080 32.358 1.00 17.96 94 HIS A N 1
ATOM 761 C CA . HIS A 1 94 ? 61.029 24.423 32.835 1.00 18.68 94 HIS A CA 1
ATOM 762 C C . HIS A 1 94 ? 62.451 24.756 32.410 1.00 15.88 94 HIS A C 1
ATOM 763 O O . HIS A 1 94 ? 63.395 24.053 32.766 1.00 17.64 94 HIS A O 1
ATOM 770 N N . TRP A 1 95 ? 62.588 25.824 31.635 1.00 15.67 95 TRP A N 1
ATOM 771 C CA . TR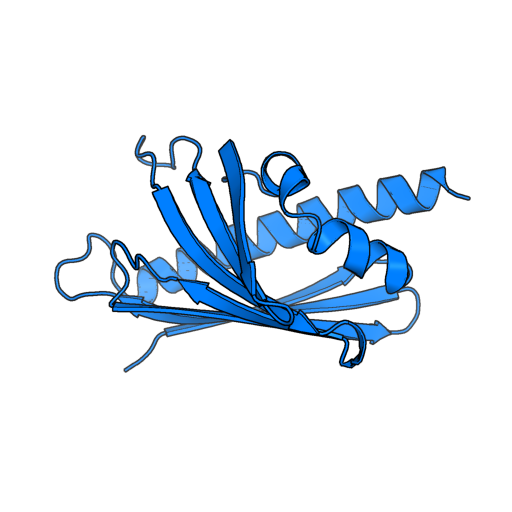P A 1 95 ? 63.890 26.275 31.150 1.00 16.08 95 TRP A CA 1
ATOM 772 C C . TRP A 1 95 ? 64.171 27.670 31.675 1.00 16.28 95 TRP A C 1
ATOM 773 O O . TRP A 1 95 ? 63.275 28.506 31.700 1.00 18.60 95 TRP A O 1
ATOM 784 N N . THR A 1 96 ? 65.410 27.921 32.085 1.00 17.13 96 THR A N 1
ATOM 785 C CA . THR A 1 96 ? 65.791 29.253 32.546 1.00 17.09 96 THR A CA 1
ATOM 786 C C . THR A 1 96 ? 67.073 29.643 31.819 1.00 17.20 96 THR A C 1
ATOM 787 O O . THR A 1 96 ? 67.835 28.780 31.388 1.00 18.58 96 THR A O 1
ATOM 791 N N . TYR A 1 97 ? 67.288 30.943 31.663 1.00 17.78 97 TYR A N 1
ATOM 792 C CA . TYR A 1 97 ? 68.486 31.449 31.006 1.00 18.39 97 TYR A CA 1
ATOM 793 C C . TYR A 1 97 ? 69.057 32.494 31.950 1.00 21.21 97 TYR A C 1
ATOM 794 O O . TYR A 1 97 ? 68.330 33.383 32.402 1.00 21.66 97 TYR A O 1
ATOM 803 N N . ARG A 1 98 ? 70.348 32.387 32.247 1.00 23.87 98 ARG A N 1
ATOM 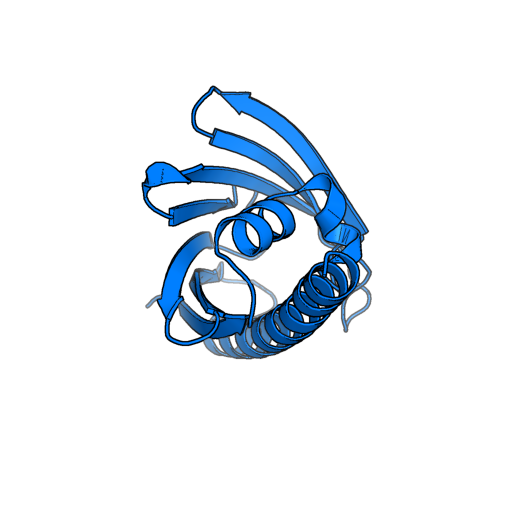804 C CA . ARG A 1 98 ? 71.005 33.328 33.145 1.00 26.00 98 ARG A CA 1
ATOM 805 C C . ARG A 1 98 ? 72.341 33.783 32.567 1.00 26.16 98 ARG A C 1
ATOM 806 O O . ARG A 1 98 ? 73.142 32.968 32.114 1.00 24.89 98 ARG A O 1
ATOM 814 N N . ALA A 1 99 ? 72.577 35.091 32.577 1.00 27.14 99 ALA A N 1
ATOM 815 C CA . ALA A 1 99 ? 73.822 35.628 32.046 1.00 28.09 99 ALA A CA 1
ATOM 816 C C . ALA A 1 99 ? 74.981 35.299 32.976 1.00 28.99 99 ALA A C 1
ATOM 817 O O . ALA A 1 99 ? 74.873 35.443 34.194 1.00 29.95 99 ALA A O 1
ATOM 819 N N . VAL A 1 100 ? 76.082 34.838 32.394 1.00 27.30 100 VAL A N 1
ATOM 820 C CA . VAL A 1 100 ? 77.277 34.498 33.154 1.00 28.81 100 VAL A CA 1
ATOM 821 C C . VAL A 1 100 ? 78.469 35.081 32.417 1.00 28.92 100 VAL A C 1
ATOM 822 O O . VAL A 1 100 ? 78.321 35.631 31.326 1.00 29.30 100 VAL A O 1
ATOM 826 N N . ALA A 1 101 ? 79.649 34.966 33.012 1.00 31.08 101 ALA A N 1
ATOM 827 C CA . ALA A 1 101 ? 80.853 35.489 32.388 1.00 30.91 101 ALA A CA 1
ATOM 828 C C . ALA A 1 101 ? 81.119 34.793 31.055 1.00 30.15 101 ALA A C 1
ATOM 829 O O . ALA A 1 101 ? 81.375 33.589 31.015 1.00 30.43 101 ALA A O 1
ATOM 831 N N . GLY A 1 102 ? 81.040 35.557 29.968 1.00 30.63 102 GLY A N 1
ATOM 832 C CA . GLY A 1 102 ? 81.304 35.009 28.648 1.00 29.60 102 GLY A CA 1
ATOM 833 C C . GLY A 1 102 ? 80.137 34.376 27.912 1.00 28.73 102 GLY A C 1
ATOM 834 O O . GLY A 1 102 ? 80.265 34.021 26.738 1.00 28.98 102 GLY A O 1
ATOM 835 N N . GLY A 1 103 ? 78.996 34.227 28.573 1.00 26.14 103 GLY A N 1
ATOM 836 C CA . GLY A 1 103 ? 77.877 33.615 27.884 1.00 22.99 103 GLY A CA 1
ATOM 837 C C . GLY A 1 103 ? 76.553 33.572 28.614 1.00 22.32 103 GLY A C 1
ATOM 838 O O . GLY A 1 103 ? 76.256 34.394 29.483 1.00 22.08 103 GLY A O 1
ATOM 839 N N . THR A 1 104 ? 75.758 32.577 28.246 1.00 19.45 104 THR A N 1
ATOM 840 C CA . THR A 1 104 ? 74.432 32.391 28.807 1.00 17.34 104 THR A CA 1
ATOM 841 C C . THR A 1 104 ? 74.289 30.969 29.315 1.00 17.98 104 THR A C 1
ATOM 842 O O . THR A 1 104 ? 74.546 30.012 28.584 1.00 15.77 104 THR A O 1
ATOM 846 N N . GLU A 1 105 ? 73.885 30.825 30.570 1.00 17.13 105 GLU A N 1
ATOM 847 C CA . GLU A 1 105 ? 73.705 29.498 31.124 1.00 18.46 105 GLU A CA 1
ATOM 848 C C . GLU A 1 105 ? 72.266 29.048 30.941 1.00 17.77 105 GLU A C 1
ATOM 849 O O . GLU A 1 105 ? 71.331 29.757 31.315 1.00 18.41 105 GLU A O 1
ATOM 855 N N . MET A 1 106 ? 72.094 27.874 30.343 1.00 17.70 106 MET A N 1
ATOM 856 C CA . MET A 1 106 ? 70.763 27.319 30.146 1.00 17.03 106 MET A CA 1
ATOM 857 C C . MET A 1 106 ? 70.578 26.216 31.166 1.00 16.76 106 MET A C 1
ATOM 858 O O . MET A 1 106 ? 71.465 25.378 31.352 1.00 15.57 106 MET A O 1
ATOM 863 N N . ARG A 1 107 ? 69.434 26.219 31.840 1.00 16.70 107 ARG A N 1
ATOM 864 C CA . ARG A 1 107 ? 69.140 25.175 32.810 1.00 16.44 107 ARG A CA 1
ATOM 865 C C . ARG A 1 107 ? 67.794 24.593 32.414 1.00 13.79 107 ARG A C 1
ATOM 866 O O . ARG A 1 107 ? 66.787 25.302 32.330 1.00 15.69 107 ARG A O 1
ATOM 874 N N . TRP A 1 108 ? 67.793 23.296 32.137 1.00 14.69 108 TRP A N 1
ATOM 875 C CA . TRP A 1 108 ? 66.584 22.608 31.729 1.00 14.46 108 TRP A CA 1
ATOM 876 C C . TRP A 1 108 ? 66.156 21.620 32.798 1.00 15.14 108 TRP A C 1
ATOM 877 O O . TRP A 1 108 ? 66.938 20.774 33.231 1.00 15.40 108 TRP A O 1
ATOM 888 N N . VAL A 1 109 ? 64.903 21.734 33.213 1.00 15.77 109 VAL A N 1
ATOM 889 C CA . VAL A 1 109 ? 64.350 20.852 34.226 1.00 18.64 109 VAL A CA 1
ATOM 890 C C . VAL A 1 109 ? 63.121 20.127 33.695 1.00 19.64 109 VAL A C 1
ATOM 891 O O . VAL A 1 109 ? 62.250 20.728 33.060 1.00 21.14 109 VAL A O 1
ATOM 895 N N . GLN A 1 110 ? 63.075 18.823 33.942 1.00 19.79 110 GLN A N 1
ATOM 896 C CA . GLN A 1 110 ? 61.949 17.988 33.544 1.00 19.82 110 GLN A CA 1
ATOM 897 C C . GLN A 1 110 ? 61.404 17.366 34.824 1.00 20.13 110 GLN A C 1
ATOM 898 O O . GLN A 1 110 ? 62.171 16.915 35.669 1.00 22.14 110 GLN A O 1
ATOM 904 N N . GLU A 1 111 ? 60.085 17.358 34.970 1.00 20.53 111 GLU A N 1
ATOM 905 C CA . GLU A 1 111 ? 59.442 16.761 36.131 1.00 22.09 111 GLU A CA 1
ATOM 906 C C . GLU A 1 111 ? 58.327 15.876 35.579 1.00 20.59 111 GLU A C 1
ATOM 907 O O . GLU A 1 111 ? 57.474 16.328 34.816 1.00 20.28 111 GLU A O 1
ATOM 913 N N . PHE A 1 112 ? 58.354 14.601 35.947 1.00 19.94 112 PHE A N 1
ATOM 914 C CA . PHE A 1 112 ? 57.380 13.658 35.415 1.00 21.08 112 PHE A CA 1
ATOM 915 C C . PHE A 1 112 ? 57.171 12.440 36.297 1.00 22.20 112 PHE A C 1
ATOM 916 O O . PHE A 1 112 ? 57.796 12.288 37.346 1.00 23.23 112 PHE A O 1
ATOM 924 N N . ASP A 1 113 ? 56.299 11.563 35.819 1.00 22.76 113 ASP A N 1
ATOM 925 C CA . ASP A 1 113 ? 55.985 10.312 36.487 1.00 23.21 113 ASP A CA 1
ATOM 926 C C . ASP A 1 113 ? 55.463 9.390 35.398 1.00 22.32 113 ASP A C 1
ATOM 927 O O . ASP A 1 113 ? 54.646 9.799 34.571 1.00 21.58 113 ASP A O 1
ATOM 932 N N . MET A 1 114 ? 55.957 8.157 35.374 1.00 21.26 114 MET A N 1
ATOM 933 C CA . MET A 1 114 ? 55.530 7.207 34.360 1.00 22.18 114 MET A CA 1
ATOM 934 C C . MET A 1 114 ? 54.203 6.578 34.740 1.00 23.18 114 MET A C 1
ATOM 935 O O . MET A 1 114 ? 53.923 6.375 35.921 1.00 24.98 114 MET A O 1
ATOM 940 N N . LYS A 1 115 ? 53.386 6.288 33.735 1.00 24.06 115 LYS A N 1
ATOM 941 C CA . LYS A 1 115 ? 52.098 5.648 33.961 1.00 27.21 115 LYS A CA 1
ATOM 942 C C . LYS A 1 115 ? 52.380 4.211 34.346 1.00 28.48 115 LYS A C 1
ATOM 943 O O . LYS A 1 115 ? 53.316 3.597 33.830 1.00 29.40 115 LYS A O 1
ATOM 949 N N . PRO A 1 116 ? 51.588 3.652 35.268 1.00 29.61 116 PRO A N 1
ATOM 950 C CA . PRO A 1 116 ? 51.873 2.261 35.613 1.00 30.57 116 PRO A CA 1
ATOM 951 C C . PRO A 1 116 ? 51.627 1.460 34.341 1.00 30.91 116 PRO A C 1
ATOM 952 O O . PRO A 1 116 ? 50.625 1.672 33.655 1.00 32.61 116 PRO A O 1
ATOM 956 N N . GLY A 1 117 ? 52.548 0.567 34.004 1.00 29.55 117 GLY A N 1
ATOM 957 C CA . GLY A 1 117 ? 52.378 -0.217 32.796 1.00 29.05 117 GLY A CA 1
ATOM 958 C C . GLY A 1 117 ? 53.219 0.299 31.642 1.00 28.06 117 GLY A C 1
ATOM 959 O O . GLY A 1 117 ? 53.300 -0.341 30.593 1.00 28.02 117 GLY A O 1
ATOM 960 N N . ALA A 1 118 ? 53.837 1.463 31.822 1.00 26.97 118 ALA A N 1
ATOM 961 C CA . ALA A 1 118 ? 54.689 2.021 30.778 1.00 26.17 118 ALA A CA 1
ATOM 962 C C . ALA A 1 118 ? 55.857 1.058 30.579 1.00 25.46 118 ALA A C 1
ATOM 963 O O . ALA A 1 118 ? 56.214 0.317 31.494 1.00 25.06 118 ALA A O 1
ATOM 965 N N . PRO A 1 119 ? 56.466 1.055 29.381 1.00 24.46 119 PRO A N 1
ATOM 966 C CA . PRO A 1 119 ? 57.599 0.169 29.083 1.00 23.97 119 PRO A CA 1
ATOM 967 C C . PRO A 1 119 ? 58.852 0.530 29.880 1.00 21.66 119 PRO A C 1
ATOM 968 O O . PRO A 1 119 ? 59.798 -0.254 29.953 1.00 21.29 119 PRO A O 1
ATOM 972 N N . PHE A 1 120 ? 58.855 1.722 30.468 1.00 20.73 120 PHE A N 1
ATOM 973 C CA . PHE A 1 120 ? 60.003 2.191 31.237 1.00 19.97 120 PHE A CA 1
ATOM 974 C C . PHE A 1 120 ? 59.540 2.821 32.549 1.00 19.89 120 PHE A C 1
ATOM 975 O O . PHE A 1 120 ? 58.538 3.530 32.572 1.00 19.64 120 PHE A O 1
ATOM 983 N N . ASP A 1 121 ? 60.259 2.572 33.641 1.00 20.18 121 ASP A N 1
ATOM 984 C CA . ASP A 1 121 ? 59.863 3.163 34.913 1.00 21.82 121 ASP A CA 1
ATOM 985 C C . ASP A 1 121 ? 60.584 4.486 35.164 1.00 21.32 121 ASP A C 1
ATOM 986 O O . ASP A 1 121 ? 61.452 4.889 34.383 1.00 20.55 121 ASP A O 1
ATOM 991 N N . ASN A 1 122 ? 60.214 5.166 36.245 1.00 20.15 122 ASN A N 1
ATOM 992 C CA . ASN A 1 122 ? 60.810 6.463 36.580 1.00 21.15 122 ASN A CA 1
ATOM 993 C C . ASN A 1 122 ? 62.331 6.504 36.583 1.00 21.22 122 ASN A C 1
ATOM 994 O O . ASN A 1 122 ? 62.935 7.368 35.952 1.00 21.30 122 ASN A O 1
ATOM 999 N N . ALA A 1 123 ? 62.948 5.581 37.313 1.00 21.56 123 ALA A N 1
ATOM 1000 C CA . ALA A 1 123 ? 64.399 5.537 37.413 1.00 22.53 123 ALA A CA 1
ATOM 1001 C C . ALA A 1 123 ? 65.093 5.407 36.065 1.00 22.54 123 ALA A C 1
ATOM 1002 O O . ALA A 1 123 ? 66.064 6.116 35.789 1.00 23.19 123 ALA A O 1
ATOM 1004 N N . HIS A 1 124 ? 64.605 4.498 35.227 1.00 21.88 124 HIS A N 1
ATOM 1005 C CA . HIS A 1 124 ? 65.224 4.295 33.926 1.00 20.89 124 HIS A CA 1
ATOM 1006 C C . HIS A 1 124 ? 64.944 5.428 32.943 1.00 20.63 124 HIS A C 1
ATOM 1007 O O . HIS A 1 124 ? 65.833 5.831 32.192 1.00 19.20 124 HIS A O 1
ATOM 1014 N N . MET A 1 125 ? 63.721 5.948 32.947 1.00 18.61 125 MET A N 1
ATOM 1015 C CA . MET A 1 125 ? 63.390 7.055 32.052 1.00 18.63 125 MET A CA 1
ATOM 1016 C C . MET A 1 125 ? 64.243 8.262 32.447 1.00 18.79 125 MET A C 1
ATOM 1017 O O . MET A 1 125 ? 64.705 9.012 31.589 1.00 18.12 125 MET A O 1
ATOM 1022 N N . THR A 1 126 ? 64.460 8.438 33.749 1.00 18.68 126 THR A N 1
ATOM 1023 C CA . THR A 1 126 ? 65.267 9.552 34.241 1.00 19.63 126 THR A CA 1
ATOM 1024 C C . THR A 1 126 ? 66.673 9.474 33.651 1.00 19.94 126 THR A C 1
ATOM 1025 O O . THR A 1 126 ? 67.198 10.466 33.144 1.00 18.98 126 THR A O 1
ATOM 1029 N N . ALA A 1 127 ? 67.279 8.292 33.709 1.00 18.76 127 ALA A N 1
ATOM 1030 C CA . ALA A 1 127 ? 68.616 8.102 33.164 1.00 19.71 127 ALA A CA 1
ATOM 1031 C C . ALA A 1 127 ? 68.603 8.366 31.661 1.00 18.90 127 ALA A C 1
ATOM 1032 O O . ALA A 1 127 ? 69.496 9.029 31.130 1.00 19.75 127 ALA A O 1
ATOM 1034 N N . HIS A 1 128 ? 67.587 7.848 30.977 1.00 19.13 128 HIS A N 1
ATOM 1035 C CA . HIS A 1 128 ? 67.478 8.038 29.536 1.00 19.31 128 HIS A CA 1
ATOM 1036 C C . HIS A 1 128 ? 67.380 9.517 29.174 1.00 19.25 128 HIS A C 1
ATOM 1037 O O . HIS A 1 128 ? 68.089 9.992 28.289 1.00 18.10 128 HIS A O 1
ATOM 1044 N N . LEU A 1 129 ? 66.495 10.238 29.854 1.00 17.16 129 LEU A N 1
ATOM 1045 C CA . LEU A 1 129 ? 66.310 11.661 29.573 1.00 17.28 129 LEU A CA 1
ATOM 1046 C C . LEU A 1 129 ? 67.542 12.494 29.910 1.00 17.34 129 LEU A C 1
ATOM 1047 O O . LEU A 1 129 ? 67.815 13.503 29.253 1.00 17.55 129 LEU A O 1
ATOM 1052 N N . ASN A 1 130 ? 68.273 12.089 30.943 1.00 17.09 130 ASN A N 1
ATOM 1053 C CA . ASN A 1 130 ? 69.488 12.799 31.322 1.00 18.13 130 ASN A CA 1
ATOM 1054 C C . ASN A 1 130 ? 70.494 12.668 30.184 1.00 18.17 130 ASN A C 1
ATOM 1055 O O . ASN A 1 130 ? 71.137 13.642 29.799 1.00 18.12 130 ASN A O 1
ATOM 1060 N N . THR A 1 131 ? 70.619 11.460 29.643 1.00 18.12 131 THR A N 1
ATOM 1061 C CA . THR A 1 131 ? 71.550 11.204 28.547 1.00 18.18 131 THR A CA 1
ATOM 1062 C C . THR A 1 131 ? 71.200 12.012 27.302 1.00 19.25 131 THR A C 1
ATOM 1063 O O . THR A 1 131 ? 72.057 12.708 26.743 1.00 17.58 131 THR A O 1
ATOM 1067 N N . THR A 1 132 ? 69.945 11.923 26.870 1.00 17.78 132 THR A N 1
ATOM 1068 C CA . THR A 1 132 ? 69.518 12.645 25.676 1.00 17.28 132 THR A CA 1
ATOM 1069 C C . THR A 1 132 ? 69.539 14.156 25.874 1.00 16.01 132 THR A C 1
ATOM 1070 O O . THR A 1 132 ? 69.900 14.898 24.958 1.00 17.01 132 THR A O 1
ATOM 1074 N N . THR A 1 133 ? 69.171 14.619 27.065 1.00 15.62 133 THR A N 1
ATOM 1075 C CA . THR A 1 133 ? 69.183 16.056 27.329 1.00 15.80 133 THR A CA 1
ATOM 1076 C C . THR A 1 133 ? 70.606 16.606 27.281 1.00 17.62 133 THR A C 1
ATOM 1077 O O . THR A 1 133 ? 70.864 17.637 26.655 1.00 15.10 133 THR A O 1
ATOM 1081 N N . ARG A 1 134 ? 71.534 15.924 27.945 1.00 17.47 134 ARG A N 1
ATOM 1082 C CA . ARG A 1 134 ? 72.911 16.398 27.946 1.00 18.63 134 ARG A CA 1
ATOM 1083 C C . ARG A 1 134 ? 73.478 16.444 26.529 1.00 17.51 134 ARG A C 1
ATOM 1084 O O . ARG A 1 134 ? 74.167 17.400 26.164 1.00 18.62 134 ARG A O 1
ATOM 1092 N N . ALA A 1 135 ? 73.177 15.425 25.730 1.00 16.32 135 ALA A N 1
ATOM 1093 C CA . ALA A 1 135 ? 73.667 15.380 24.359 1.00 15.88 135 ALA A CA 1
ATOM 1094 C C . ALA A 1 135 ? 73.050 16.510 23.537 1.00 15.61 135 ALA A C 1
ATOM 1095 O O . ALA A 1 135 ? 73.737 17.138 22.738 1.00 17.10 135 ALA A O 1
ATOM 1097 N N . ASN A 1 136 ? 71.759 16.769 23.730 1.00 14.65 136 ASN A N 1
ATOM 1098 C CA . ASN A 1 136 ? 71.102 17.841 22.987 1.00 15.11 136 ASN A CA 1
ATOM 1099 C C . ASN A 1 136 ? 71.621 19.214 23.392 1.00 16.04 136 ASN A C 1
ATOM 1100 O O . ASN A 1 136 ? 71.790 20.093 22.550 1.00 14.74 136 ASN A O 1
ATOM 1105 N N . MET A 1 137 ? 71.862 19.413 24.684 1.00 15.35 137 MET A N 1
ATOM 1106 C CA . MET A 1 137 ? 72.363 20.702 25.129 1.00 14.77 137 MET A CA 1
ATOM 1107 C C . MET A 1 137 ? 73.755 20.966 24.577 1.00 14.93 137 MET A C 1
ATOM 1108 O O . MET A 1 137 ? 74.081 22.103 24.232 1.00 15.25 137 MET A O 1
ATOM 1113 N N . GLU A 1 138 ? 74.570 19.920 24.480 1.00 15.23 138 GLU A N 1
ATOM 1114 C CA . GLU A 1 138 ? 75.923 20.063 23.942 1.00 18.00 138 GLU A CA 1
ATOM 1115 C C . GLU A 1 138 ? 75.877 20.389 22.452 1.00 16.96 138 GLU A C 1
ATOM 1116 O O . GLU A 1 138 ? 76.638 21.229 21.964 1.00 17.29 138 GLU A O 1
ATOM 1122 N N . ARG A 1 139 ? 74.977 19.720 21.737 1.00 16.65 139 ARG A N 1
ATOM 1123 C CA . ARG A 1 139 ? 74.828 19.924 20.303 1.00 17.22 139 ARG A CA 1
ATOM 1124 C C . ARG A 1 139 ? 74.326 21.333 20.021 1.00 15.85 139 ARG A C 1
ATOM 1125 O O . ARG A 1 139 ? 74.854 22.031 19.153 1.00 14.38 139 ARG A O 1
ATOM 1133 N N . ILE A 1 140 ? 73.313 21.755 20.768 1.00 13.79 140 ILE A N 1
ATOM 1134 C CA . ILE A 1 140 ? 72.740 23.081 20.588 1.00 13.65 140 ILE A CA 1
ATOM 1135 C C . ILE A 1 140 ? 73.760 24.162 20.955 1.00 13.15 140 ILE A C 1
ATOM 1136 O O . ILE A 1 140 ? 73.812 25.226 20.324 1.00 12.52 140 ILE A O 1
ATOM 1141 N N . LYS A 1 141 ? 74.585 23.883 21.960 1.00 12.35 141 LYS A N 1
ATOM 1142 C CA . LYS A 1 141 ? 75.624 24.823 22.363 1.00 13.21 141 LYS A CA 1
ATOM 1143 C C . LYS A 1 141 ? 76.531 25.067 21.153 1.00 14.12 141 LYS A C 1
ATOM 1144 O O . LYS A 1 141 ? 76.846 26.213 20.815 1.00 13.60 141 LYS A O 1
ATOM 1150 N N . LYS A 1 142 ? 76.9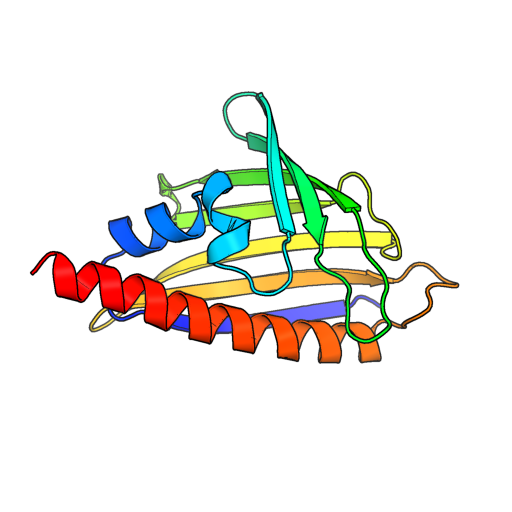29 23.985 20.491 1.00 14.99 142 LYS A N 1
ATOM 1151 C CA . LYS A 1 142 ? 77.798 24.089 19.318 1.00 15.01 142 LYS A CA 1
ATOM 1152 C C . LYS A 1 142 ? 77.149 24.866 18.175 1.00 14.11 142 LYS A C 1
ATOM 1153 O O . LYS A 1 142 ? 77.779 25.728 17.569 1.00 16.23 142 LYS A O 1
ATOM 1159 N N . ILE A 1 143 ? 75.892 24.547 17.881 1.00 12.29 143 ILE A N 1
ATOM 1160 C CA . ILE A 1 143 ? 75.153 25.208 16.810 1.00 12.53 143 ILE A CA 1
ATOM 1161 C C . ILE A 1 143 ? 75.037 26.710 17.052 1.00 13.05 143 ILE A C 1
ATOM 1162 O O . ILE A 1 143 ? 75.239 27.514 16.138 1.00 14.81 143 ILE A O 1
ATOM 1167 N N . ILE A 1 144 ? 74.698 27.090 18.281 1.00 12.76 144 ILE A N 1
ATOM 1168 C CA . ILE A 1 144 ? 74.561 28.506 18.609 1.00 12.07 144 ILE A CA 1
ATOM 1169 C C . ILE A 1 144 ? 75.905 29.221 18.514 1.00 13.27 144 ILE A C 1
ATOM 1170 O O . ILE A 1 144 ? 75.984 30.337 1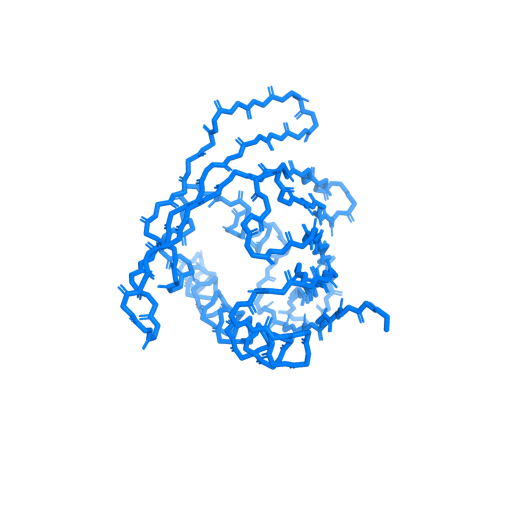8.006 1.00 14.73 144 ILE A O 1
ATOM 1175 N N . GLU A 1 145 ? 76.961 28.577 18.999 1.00 13.74 145 GLU A N 1
ATOM 1176 C CA . GLU A 1 145 ? 78.282 29.191 18.945 1.00 14.27 145 GLU A CA 1
ATOM 1177 C C . GLU A 1 145 ? 78.758 29.303 17.499 1.00 15.49 145 GLU A C 1
ATOM 1178 O O . GLU A 1 145 ? 79.495 30.234 17.165 1.00 16.31 145 GLU A O 1
ATOM 1184 N N . ASP A 1 146 ? 78.320 28.379 16.640 1.00 16.57 146 ASP A N 1
ATOM 1185 C CA . ASP A 1 146 ? 78.685 28.440 15.223 1.00 15.17 146 ASP A CA 1
ATOM 1186 C C . ASP A 1 146 ? 78.097 29.731 14.660 1.00 16.91 146 ASP A C 1
ATOM 1187 O O . ASP A 1 146 ? 78.791 30.509 14.010 1.00 19.10 146 ASP A O 1
ATOM 1192 N N . ARG A 1 147 ? 76.805 29.940 14.914 1.00 16.12 147 ARG A N 1
ATOM 1193 C CA . ARG A 1 147 ? 76.088 31.126 14.448 1.00 18.15 147 ARG A CA 1
ATOM 1194 C C . ARG A 1 147 ? 76.704 32.404 14.994 1.00 18.68 147 ARG A C 1
ATOM 1195 O O . ARG A 1 147 ? 76.823 33.402 14.280 1.00 19.79 147 ARG A O 1
ATOM 1203 N N . HIS A 1 148 ? 77.091 32.373 16.266 1.00 18.04 148 HIS A N 1
ATOM 1204 C CA . HIS A 1 148 ? 77.700 33.533 16.904 1.00 20.54 148 HIS A CA 1
ATOM 1205 C C . HIS A 1 148 ? 79.016 33.881 16.203 1.00 21.43 148 HIS A C 1
ATOM 1206 O O . HIS A 1 148 ? 79.321 35.055 15.973 1.00 21.32 148 HIS A O 1
ATOM 1213 N N . ARG A 1 149 ? 79.789 32.853 15.864 1.00 21.58 149 ARG A N 1
ATOM 1214 C CA . ARG A 1 149 ? 81.073 33.033 15.182 1.00 24.03 149 ARG A CA 1
ATOM 1215 C C . ARG A 1 149 ? 80.874 33.683 13.819 1.00 26.35 149 ARG A C 1
ATOM 1216 O O . ARG A 1 149 ? 81.660 34.533 13.399 1.00 26.61 149 ARG A O 1
ATOM 1224 N N . GLU A 1 150 ? 79.814 33.272 13.133 1.00 27.28 150 GLU A N 1
ATOM 1225 C CA . GLU A 1 150 ? 79.499 33.781 11.807 1.00 30.24 150 GLU A CA 1
ATOM 1226 C C . GLU A 1 150 ? 79.003 35.220 11.821 1.00 34.77 150 GLU A C 1
ATOM 1227 O O . GLU A 1 150 ? 79.128 35.936 10.828 1.00 35.91 150 GLU A O 1
ATOM 1233 N N . GLY A 1 151 ? 78.444 35.643 12.949 1.00 38.33 151 GLY A N 1
ATOM 1234 C CA . GLY A 1 151 ? 77.949 37.002 13.054 1.00 43.88 151 GLY A CA 1
ATOM 1235 C C . GLY A 1 151 ? 79.071 38.005 13.245 1.00 47.27 151 GLY A C 1
ATOM 1236 O O . GLY A 1 151 ? 78.962 39.160 12.830 1.00 48.77 151 GLY A O 1
ATOM 1237 N N . GLN A 1 152 ? 80.156 37.562 13.873 1.00 50.17 152 GLN A N 1
ATOM 1238 C CA . GLN A 1 152 ? 81.300 38.429 14.124 1.00 52.72 152 GLN A CA 1
ATOM 1239 C C . GLN A 1 152 ? 82.384 38.244 13.068 1.00 53.61 152 GLN A C 1
ATOM 1240 O O . GLN A 1 152 ? 83.524 38.670 13.255 1.00 54.48 152 GLN A O 1
#

Solvent-accessible surface area: 8367 Å² total; per-residue (Å²): 234,70,7,116,4,55,8,47,30,50,0,74,3,75,25,83,50,0,16,69,25,1,31,63,4,136,22,9,17,109,7,11,59,56,26,41,69,14,77,78,66,140,111,86,62,99,0,15,23,5,52,4,73,12,88,95,52,104,116,59,122,57,60,94,20,23,7,36,1,43,41,62,92,78,73,89,26,0,138,12,79,41,83,95,27,42,21,6,45,87,15,57,37,44,8,45,9,164,70,54,107,68,12,2,57,0,107,14,14,33,74,0,39,15,86,139,84,26,98,66,79,38,71,130,16,29,61,100,23,45,94,39,12,122,58,6,3,94,95,0,50,136,36,0,37,47,110,48,153,111,71,171

InterPro domains:
  IPR001077 O-methyltransferase, C-terminal domain [PF00891] (269-476)
  IPR005031 Coenzyme Q-binding protein COQ10, START domain [PF03364] (11-140)
  IPR012967 Caffeic acid 3-O-methyltransferase-like, dimerisation domain [PF08100] (181-242)
  IPR016461 O-methyltransferase-like [PS51683] (169-494)
  IPR023393 START-like domain superfamily [G3DSA:3.30.530.20] (1-152)
  IPR029063 S-adenosyl-L-methionine-dependent methyltransferase superfamily [G3DSA:3.40.50.150] (309-477)
  IPR029063 S-adenosyl-L-methionine-dependent methyltransferase superfamily [SSF53335] (249-482)
  IPR036388 Winged helix-like DNA-binding domain superfamily [G3DSA:1.10.10.10] (156-256)
  IPR036390 Winged helix DNA-binding domain superfamily [SSF46785] (166-248)

Secondary structure (DSSP, 8-state):
--EEEEEEEEESS-HHHHHHHHT-GGGHHHH-TTEEEEEEEEEETTEEEEEEEEPP-TTS---EEEEEEEEEGGGTEEEEEESS-TTEEEEEEEEEEEEETTEEEEEEEEEEEEPTT-SS-HHHHHHHHHHHHHHHHHHHHHHHHHHHHHH-

Nearest PDB structures (foldseek):
  2res-assembly1_A  TM=1.004E+00  e=6.585E-29  Streptomyces glaucescens
  2rez-assembly1_A  TM=9.681E-01  e=2.737E-28  Streptomyces glaucescens
  3tvr-assembly1_A  TM=9.827E-01  e=1.187E-19  Streptomyces coelicolor
  3tl1-assembly2_B  TM=9.560E-01  e=5.852E-19  Streptomyces coelicolor
  2kf2-assembly1_A  TM=8.835E-01  e=6.629E-17  Streptomyces coelicolor A3(2)

B-factor: mean 24.11, std 9.33, range [11.89, 67.06]

Foldseek 3Di:
DKAKAKDKDWFLDELVLLVVVVPPQQCCVVLAVFWPDKAFDAADVQKTKIKTWTDQDPVGDIDIFIKIKGDDVVQQKIKMWTPGQVQWPIKIKIWHWDDDVRGIMIMIMIMTAGDVVRPDGRVRVRVVCNVRVVVSVVSNSVVSVVVVVVVD

Sequence (152 aa):
MAARTDNSIVVNAPFELVWDVTNDIEAWPELFSEYAEAEILRQDGDGFDFRLKTRPDANGRVWEWVSHRVPDKGSRTVRAHRVETGPFAYMNLHWTYRAVAGGTEMRWVQEFDMKPGAPFDNAHMTAHLNTTTRANMERIKKIIEDRHREGQ

CATH classification: 3.30.530.20

Organism: Streptomyces glaucescens (NCBI:txid1907)

Radius of gyration: 15.51 Å; Cα contacts (8 Å, |Δi|>4): 299; chains: 1; bounding box: 35×39×32 Å